Protein AF-A0A5K1GFE8-F1 (afdb_monomer_lite)

Structure (mmCIF, N/CA/C/O backbone):
data_AF-A0A5K1GFE8-F1
#
_entry.id   AF-A0A5K1GFE8-F1
#
loop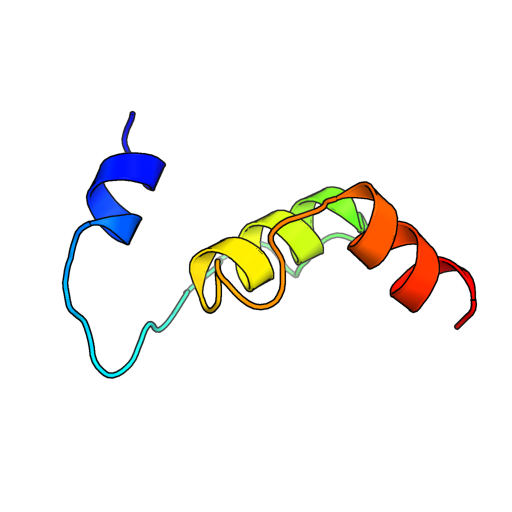_
_atom_site.group_PDB
_atom_site.id
_atom_site.type_symbol
_atom_site.label_atom_id
_atom_site.label_alt_id
_atom_site.label_comp_id
_atom_site.label_asym_id
_atom_site.label_entity_id
_atom_site.label_seq_id
_atom_site.pdbx_PDB_ins_code
_atom_site.Cartn_x
_atom_site.Cartn_y
_atom_site.Cartn_z
_atom_site.occupancy
_atom_site.B_iso_or_equiv
_atom_site.auth_seq_id
_atom_site.auth_comp_id
_atom_site.auth_asym_id
_atom_site.auth_atom_id
_atom_site.pdbx_PDB_model_num
ATOM 1 N N . ILE A 1 1 ? -8.233 9.096 -4.265 1.00 58.44 1 ILE A N 1
ATOM 2 C CA . ILE A 1 1 ? -9.542 8.925 -3.580 1.00 58.44 1 ILE A CA 1
ATOM 3 C C . ILE A 1 1 ? -9.951 7.447 -3.531 1.00 58.44 1 ILE A C 1
ATOM 5 O O . ILE A 1 1 ? -10.007 6.926 -2.431 1.00 58.44 1 ILE A O 1
ATOM 9 N N . ARG A 1 2 ? -10.097 6.735 -4.666 1.00 76.31 2 ARG A N 1
ATOM 10 C CA . ARG A 1 2 ? -10.453 5.290 -4.703 1.00 76.31 2 ARG A CA 1
ATOM 11 C C . ARG A 1 2 ? -9.599 4.372 -3.801 1.00 76.31 2 ARG A C 1
ATOM 13 O O . ARG A 1 2 ? -10.150 3.532 -3.104 1.00 76.31 2 ARG A O 1
ATOM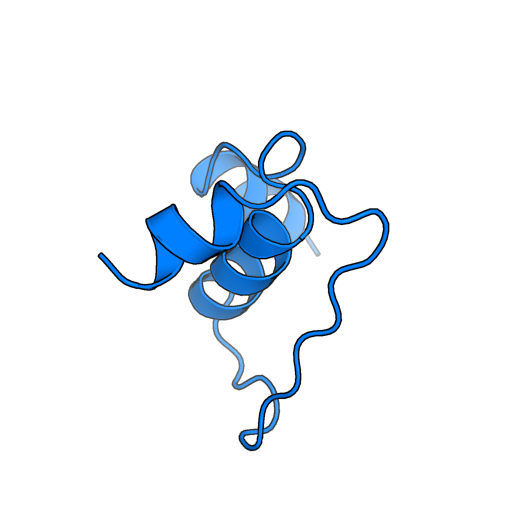 20 N N . TRP A 1 3 ? -8.278 4.554 -3.775 1.00 71.00 3 TRP A N 1
ATOM 21 C CA . TRP A 1 3 ? -7.359 3.691 -3.015 1.00 71.00 3 TRP A CA 1
ATOM 22 C C . TRP A 1 3 ? -7.485 3.833 -1.487 1.00 71.00 3 TRP A C 1
ATOM 24 O O . TRP A 1 3 ? -7.523 2.832 -0.779 1.00 71.00 3 TRP A O 1
ATOM 34 N N . LYS A 1 4 ? -7.626 5.068 -0.979 1.00 73.50 4 LYS A N 1
ATOM 35 C CA . LYS A 1 4 ? -7.791 5.335 0.462 1.00 73.50 4 LYS A CA 1
ATOM 36 C C . LYS A 1 4 ? -9.070 4.696 1.000 1.00 73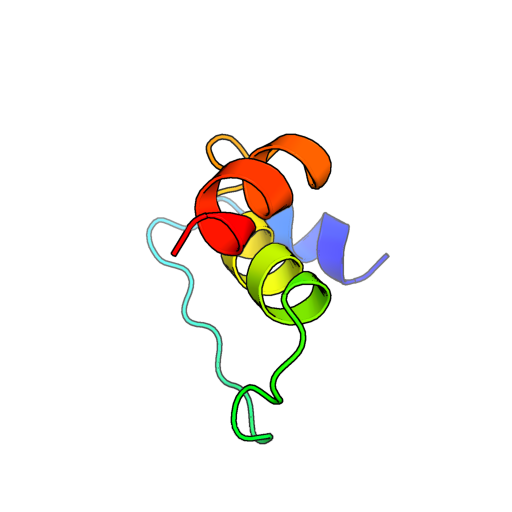.50 4 LYS A C 1
ATOM 38 O O . LYS A 1 4 ? -9.075 4.149 2.096 1.00 73.50 4 LYS A O 1
ATOM 43 N N . THR A 1 5 ? -10.135 4.712 0.200 1.00 81.81 5 THR A N 1
ATOM 44 C CA . THR A 1 5 ? -11.403 4.060 0.542 1.00 81.81 5 THR A CA 1
ATOM 45 C C . THR A 1 5 ? -11.253 2.540 0.615 1.00 81.81 5 THR A C 1
ATOM 47 O O . THR A 1 5 ? -11.715 1.935 1.576 1.00 81.81 5 THR A O 1
ATOM 50 N N . LEU A 1 6 ? -10.548 1.916 -0.336 1.00 80.62 6 LEU A N 1
ATOM 51 C CA . LEU A 1 6 ? -10.312 0.467 -0.313 1.00 80.62 6 LEU A CA 1
ATOM 52 C C . LEU A 1 6 ? -9.476 0.019 0.900 1.00 80.62 6 LEU A C 1
ATOM 54 O O . LEU A 1 6 ? -9.728 -1.045 1.464 1.00 80.62 6 LEU A O 1
ATOM 58 N N . LEU A 1 7 ? -8.513 0.834 1.338 1.00 77.19 7 LEU A N 1
ATOM 59 C CA . LEU A 1 7 ? -7.725 0.565 2.545 1.00 77.19 7 LEU A CA 1
ATOM 60 C C . LEU A 1 7 ? -8.566 0.613 3.827 1.00 77.19 7 LEU A C 1
ATOM 62 O O . LEU A 1 7 ? -8.336 -0.199 4.718 1.00 77.19 7 LEU A O 1
ATOM 66 N N . SER A 1 8 ? -9.569 1.497 3.893 1.00 82.31 8 SER A N 1
ATOM 67 C CA . SER A 1 8 ? -10.421 1.661 5.083 1.00 82.31 8 SER A CA 1
ATOM 68 C C . SER A 1 8 ? -11.341 0.472 5.393 1.00 82.31 8 SER A C 1
ATOM 70 O O . SER A 1 8 ? -11.844 0.373 6.510 1.00 82.31 8 SER A O 1
ATOM 72 N N . PHE A 1 9 ? -11.556 -0.448 4.446 1.00 82.50 9 PHE A N 1
ATOM 73 C CA . PHE A 1 9 ? -12.349 -1.648 4.707 1.00 82.50 9 PHE A CA 1
ATOM 74 C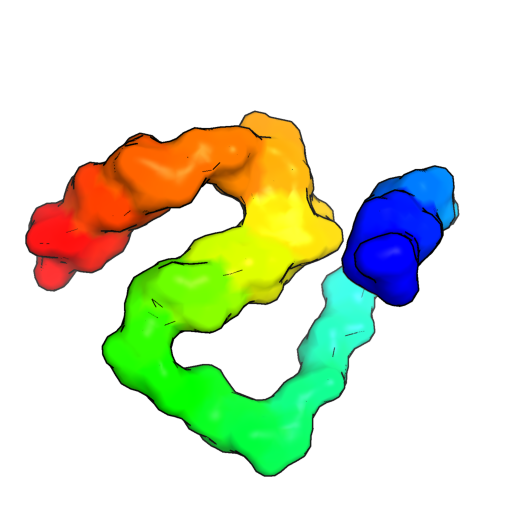 C . PHE A 1 9 ? -11.579 -2.653 5.565 1.00 82.50 9 PHE A C 1
ATOM 76 O O . PHE A 1 9 ? -10.428 -2.982 5.275 1.00 82.50 9 PHE A O 1
ATOM 83 N N . ASN A 1 10 ? -12.237 -3.186 6.596 1.00 82.94 10 ASN A N 1
ATOM 84 C CA . ASN A 1 10 ? -11.672 -4.243 7.423 1.00 82.94 10 ASN A CA 1
ATOM 85 C C . ASN A 1 10 ? -11.882 -5.602 6.735 1.00 82.94 10 ASN A C 1
ATOM 87 O O . ASN A 1 10 ? -12.969 -6.176 6.778 1.00 82.94 10 ASN A O 1
ATOM 91 N N . CYS A 1 11 ? -10.849 -6.100 6.058 1.00 81.31 11 CYS A N 1
ATOM 92 C CA . CYS A 1 11 ? -10.881 -7.362 5.320 1.00 81.31 11 CYS A CA 1
ATOM 93 C C . CYS A 1 11 ? -9.795 -8.301 5.851 1.00 81.31 11 CYS A C 1
ATOM 95 O O . CYS A 1 11 ? -8.632 -7.908 5.918 1.00 81.31 11 CYS A O 1
ATOM 97 N N . ARG A 1 12 ? -10.153 -9.555 6.166 1.00 80.19 12 ARG A N 1
ATOM 98 C CA . ARG A 1 12 ? -9.182 -10.584 6.588 1.00 80.19 12 ARG A CA 1
ATOM 99 C C . ARG A 1 12 ? -8.196 -10.938 5.467 1.00 80.19 12 ARG A C 1
ATOM 101 O O . ARG A 1 12 ? -7.025 -11.169 5.737 1.00 80.19 12 ARG A O 1
ATOM 108 N N . ASN A 1 13 ? -8.664 -10.970 4.220 1.00 77.94 13 ASN A N 1
ATOM 109 C CA . ASN A 1 13 ? -7.852 -11.276 3.046 1.00 77.94 13 ASN A CA 1
ATOM 110 C C . ASN A 1 13 ? -8.166 -10.266 1.938 1.00 77.94 13 ASN A C 1
ATOM 112 O O . ASN A 1 13 ? -9.329 -9.929 1.715 1.00 77.94 13 ASN A O 1
ATOM 116 N N . ARG A 1 14 ? -7.130 -9.791 1.243 1.00 81.31 14 ARG A N 1
ATOM 117 C CA . ARG A 1 14 ? -7.243 -8.893 0.088 1.00 81.31 14 ARG A CA 1
ATOM 118 C C . ARG A 1 14 ? -6.652 -9.613 -1.122 1.00 81.31 14 ARG A C 1
ATOM 120 O O . ARG A 1 14 ? -5.473 -9.947 -1.108 1.00 81.31 14 ARG A O 1
ATOM 127 N N . LEU A 1 15 ? -7.475 -9.872 -2.136 1.00 80.06 15 LEU A N 1
ATOM 128 C CA . LEU A 1 15 ? -7.036 -10.437 -3.411 1.00 80.06 15 LEU A CA 1
ATOM 129 C C . LEU A 1 15 ? -6.982 -9.313 -4.443 1.00 80.06 15 LEU A C 1
ATOM 131 O O . LEU A 1 15 ? -7.998 -8.682 -4.730 1.00 80.06 15 LEU A O 1
ATOM 135 N N . LEU A 1 16 ? -5.797 -9.066 -4.987 1.00 78.75 16 LEU A N 1
ATOM 136 C CA . LEU A 1 16 ? -5.600 -8.123 -6.075 1.00 78.75 16 LEU A CA 1
ATOM 137 C C . LEU A 1 16 ? -5.535 -8.896 -7.394 1.00 78.75 16 LEU A C 1
ATOM 139 O O . LEU A 1 16 ? -4.714 -9.795 -7.545 1.00 78.75 16 LEU A O 1
ATOM 143 N N . LEU A 1 17 ? -6.385 -8.526 -8.347 1.00 77.25 17 LEU A N 1
ATOM 144 C CA . LEU A 1 17 ? -6.363 -9.062 -9.704 1.00 77.25 17 LEU A CA 1
ATOM 145 C C . LEU A 1 17 ? -5.895 -7.950 -10.644 1.00 77.25 17 LEU A C 1
ATOM 147 O O . LEU A 1 17 ? -6.528 -6.897 -10.711 1.00 77.25 17 LEU A O 1
ATOM 151 N N . THR A 1 18 ? -4.789 -8.176 -11.351 1.00 72.75 18 THR A N 1
ATOM 152 C CA . THR A 1 18 ? -4.272 -7.260 -12.376 1.00 72.75 18 THR A CA 1
ATOM 153 C C . THR A 1 18 ? -4.234 -7.958 -13.731 1.00 72.75 18 THR A C 1
ATOM 155 O O . THR A 1 18 ? -3.892 -9.136 -13.818 1.00 72.75 18 THR A O 1
ATOM 158 N N . GLY A 1 19 ? -4.631 -7.234 -14.780 1.00 73.88 19 GLY A N 1
ATOM 159 C CA . GLY A 1 19 ? -4.606 -7.709 -16.167 1.00 73.88 19 GLY A CA 1
ATOM 160 C C . GLY A 1 19 ? -3.301 -7.398 -16.903 1.00 73.88 19 GLY A C 1
ATOM 161 O O . GLY A 1 19 ? -3.097 -7.899 -18.004 1.00 73.88 19 GLY A O 1
ATOM 162 N N . THR A 1 20 ? -2.417 -6.584 -16.319 1.00 65.69 20 THR A N 1
ATOM 163 C CA . THR A 1 20 ? -1.076 -6.321 -16.850 1.00 65.69 20 THR A CA 1
ATOM 164 C C . THR A 1 20 ? -0.060 -7.175 -16.090 1.00 65.69 20 THR A C 1
ATOM 166 O O . THR A 1 20 ? -0.099 -7.202 -14.855 1.00 65.69 20 THR A O 1
ATOM 169 N N . PRO A 1 21 ? 0.839 -7.898 -16.784 1.00 56.78 21 PRO A N 1
ATOM 170 C CA . PRO A 1 21 ? 1.920 -8.608 -16.110 1.00 56.78 21 PRO A CA 1
ATOM 171 C C . PRO A 1 21 ? 2.738 -7.558 -15.361 1.00 56.78 21 PRO A C 1
ATOM 173 O O . PRO A 1 21 ? 3.216 -6.648 -16.017 1.00 56.78 21 PRO A O 1
ATOM 176 N N . ILE A 1 22 ? 2.822 -7.638 -14.026 1.00 56.88 22 ILE A N 1
ATOM 177 C CA . ILE A 1 22 ? 3.574 -6.730 -13.134 1.00 56.88 22 ILE A CA 1
ATOM 178 C C . ILE A 1 22 ? 4.828 -6.198 -13.860 1.00 56.88 22 ILE A C 1
ATOM 180 O O . ILE A 1 22 ? 5.783 -6.933 -14.106 1.00 56.88 22 ILE A O 1
ATOM 184 N N . GLN A 1 23 ? 4.779 -4.953 -14.344 1.00 58.94 23 GLN A N 1
ATOM 185 C CA . GLN A 1 23 ? 5.770 -4.450 -15.296 1.00 58.94 23 GLN A CA 1
ATOM 186 C C . GLN A 1 23 ? 6.893 -3.753 -14.529 1.00 58.94 23 GLN A C 1
ATOM 188 O O . GLN A 1 23 ? 6.814 -2.556 -14.303 1.00 58.94 23 GLN A O 1
ATOM 193 N N . ASN A 1 24 ? 7.935 -4.504 -14.150 1.00 60.56 24 ASN A N 1
ATOM 194 C CA . ASN A 1 24 ? 9.338 -4.077 -13.948 1.00 60.56 24 ASN A CA 1
ATOM 195 C C . ASN A 1 24 ? 9.666 -2.824 -13.101 1.00 60.56 24 ASN A C 1
ATOM 197 O O . ASN A 1 24 ? 10.835 -2.456 -13.009 1.00 60.56 24 ASN A O 1
ATOM 201 N N . ASN A 1 25 ? 8.697 -2.170 -12.466 1.00 70.62 25 ASN A N 1
ATOM 202 C CA . ASN A 1 25 ? 8.904 -0.942 -11.713 1.00 70.62 25 ASN A CA 1
ATOM 203 C C . ASN A 1 25 ? 8.664 -1.197 -10.224 1.00 70.62 25 ASN A C 1
ATOM 205 O O . ASN A 1 25 ? 7.547 -1.501 -9.799 1.00 70.62 25 ASN A O 1
ATOM 209 N N . MET A 1 26 ? 9.715 -1.028 -9.421 1.00 75.75 26 MET A N 1
ATOM 210 C CA . MET A 1 26 ? 9.659 -1.162 -7.962 1.00 75.75 26 MET A CA 1
ATOM 211 C C . MET A 1 26 ? 8.603 -0.254 -7.323 1.00 75.75 26 MET A C 1
ATOM 213 O O . MET A 1 26 ? 8.005 -0.632 -6.318 1.00 75.75 26 MET A O 1
ATOM 217 N N . ALA A 1 27 ? 8.288 0.892 -7.935 1.00 76.50 27 ALA A N 1
ATOM 218 C CA . ALA A 1 27 ? 7.224 1.771 -7.461 1.00 76.50 27 ALA A CA 1
ATOM 219 C C . ALA A 1 27 ? 5.825 1.144 -7.575 1.00 76.50 27 ALA A C 1
ATOM 221 O O . ALA A 1 27 ? 5.002 1.315 -6.674 1.00 76.50 27 ALA A O 1
ATOM 222 N N . GLU A 1 28 ? 5.553 0.386 -8.642 1.00 76.56 28 GLU A N 1
ATOM 223 C CA . GLU A 1 28 ? 4.274 -0.313 -8.791 1.00 76.56 28 GLU A CA 1
ATOM 224 C C . GLU A 1 28 ? 4.184 -1.484 -7.815 1.00 76.56 28 GLU A C 1
ATOM 226 O O . GLU A 1 28 ? 3.182 -1.616 -7.115 1.00 76.56 28 GLU A O 1
ATOM 231 N N . LEU A 1 29 ? 5.251 -2.281 -7.692 1.00 78.88 29 LEU A N 1
ATOM 232 C CA . LEU A 1 29 ? 5.305 -3.388 -6.735 1.00 78.88 29 LEU A CA 1
ATOM 233 C C . LEU A 1 29 ? 5.098 -2.903 -5.292 1.00 78.88 29 LEU A C 1
ATOM 235 O O . LEU A 1 29 ? 4.302 -3.489 -4.554 1.00 78.88 29 LEU A O 1
ATOM 239 N N . TRP A 1 30 ? 5.752 -1.802 -4.912 1.00 82.50 30 TRP A N 1
ATOM 240 C CA . TRP A 1 30 ? 5.556 -1.166 -3.611 1.00 82.50 30 TRP A CA 1
ATOM 241 C C . TRP A 1 30 ? 4.100 -0.764 -3.389 1.00 82.50 30 TRP A C 1
ATOM 243 O O . TRP A 1 30 ? 3.533 -1.085 -2.348 1.00 82.50 30 TRP A O 1
ATOM 253 N N . ALA A 1 31 ? 3.463 -0.111 -4.367 1.00 79.69 31 ALA A N 1
ATOM 254 C CA . ALA A 1 31 ? 2.076 0.327 -4.239 1.00 79.69 31 ALA A CA 1
ATOM 255 C C . ALA A 1 31 ? 1.109 -0.853 -4.022 1.00 79.69 31 ALA A C 1
ATOM 257 O O . ALA A 1 31 ? 0.154 -0.735 -3.249 1.00 79.69 31 ALA A O 1
ATOM 258 N N . LEU A 1 32 ? 1.368 -2.004 -4.655 1.00 79.44 32 LEU A N 1
ATOM 259 C CA . LEU A 1 32 ? 0.576 -3.223 -4.456 1.00 79.44 32 LEU A CA 1
ATOM 260 C C . LEU A 1 32 ? 0.818 -3.857 -3.081 1.00 79.44 32 LEU A C 1
ATOM 262 O O . LEU A 1 32 ? -0.128 -4.287 -2.422 1.00 79.44 32 LEU A O 1
ATOM 266 N N . LEU A 1 33 ? 2.065 -3.901 -2.621 1.00 80.06 33 LEU A N 1
ATOM 267 C CA . LEU A 1 33 ? 2.411 -4.463 -1.314 1.00 80.06 33 LEU A CA 1
ATOM 268 C C . LEU A 1 33 ? 1.916 -3.583 -0.165 1.00 80.06 33 LEU A C 1
ATOM 270 O O . LEU A 1 33 ? 1.311 -4.092 0.779 1.00 80.06 33 LEU A O 1
ATOM 274 N N . HIS A 1 34 ? 2.059 -2.265 -0.290 1.00 80.12 34 HIS A N 1
ATOM 275 C CA . HIS A 1 34 ? 1.471 -1.287 0.621 1.00 80.12 34 HIS A CA 1
ATOM 276 C C . HIS A 1 34 ? -0.057 -1.407 0.675 1.00 80.12 34 HIS A C 1
ATOM 278 O O . HIS A 1 34 ? -0.660 -1.251 1.734 1.00 80.12 34 HIS A O 1
ATOM 284 N N . PHE A 1 35 ? -0.706 -1.754 -0.440 1.00 74.44 35 PHE A N 1
ATOM 285 C CA . PHE A 1 35 ? -2.148 -1.991 -0.460 1.00 74.44 35 PHE A CA 1
ATOM 286 C C . PHE A 1 35 ? -2.578 -3.208 0.376 1.00 74.44 35 PHE A C 1
ATOM 288 O O . PHE A 1 35 ? -3.646 -3.197 0.995 1.00 74.44 35 PHE A O 1
ATOM 295 N N . ILE A 1 36 ? -1.766 -4.264 0.395 1.00 77.06 36 ILE A N 1
ATOM 296 C CA . ILE A 1 36 ? -2.065 -5.491 1.142 1.00 77.06 36 ILE A CA 1
ATOM 297 C C . ILE A 1 36 ? -1.648 -5.338 2.613 1.00 77.06 36 ILE A C 1
ATOM 299 O O . ILE A 1 36 ? -2.384 -5.772 3.500 1.00 77.06 36 ILE A O 1
ATOM 303 N N . MET A 1 37 ? -0.502 -4.701 2.878 1.00 79.81 37 MET A N 1
ATOM 304 C CA . MET A 1 37 ? 0.109 -4.566 4.205 1.00 79.81 37 MET A CA 1
ATOM 305 C C . MET A 1 37 ? 0.684 -3.155 4.427 1.00 79.81 37 MET A C 1
ATOM 307 O O . MET A 1 37 ? 1.903 -2.970 4.426 1.00 79.81 37 MET A O 1
ATOM 311 N N . PRO A 1 38 ? -0.170 -2.149 4.672 1.00 75.44 38 PRO A N 1
ATOM 312 C CA . PRO A 1 38 ? 0.273 -0.758 4.792 1.00 75.44 38 PRO A CA 1
ATOM 313 C C . PRO A 1 38 ? 1.211 -0.516 5.983 1.00 75.44 38 PRO A C 1
ATOM 315 O O . PRO A 1 38 ? 2.058 0.363 5.917 1.00 75.44 38 PRO A O 1
ATOM 318 N N . THR A 1 39 ? 1.103 -1.312 7.052 1.00 79.25 39 THR A N 1
ATOM 319 C CA . THR A 1 39 ? 1.960 -1.202 8.245 1.00 79.25 39 THR A CA 1
ATOM 320 C C . THR A 1 39 ? 3.371 -1.748 8.038 1.00 79.25 39 THR A C 1
ATOM 322 O O . THR A 1 39 ? 4.295 -1.294 8.700 1.00 79.25 39 THR A O 1
ATOM 325 N N . LEU A 1 40 ? 3.546 -2.724 7.141 1.00 77.38 40 LEU A N 1
ATOM 326 C CA . LEU A 1 40 ? 4.858 -3.306 6.838 1.00 77.38 40 LEU A CA 1
ATOM 327 C C . LEU A 1 40 ? 5.600 -2.492 5.769 1.00 77.38 40 LEU A C 1
ATOM 329 O O . LEU A 1 40 ? 6.824 -2.451 5.763 1.00 77.38 40 LEU A O 1
ATOM 333 N N . PHE A 1 41 ? 4.854 -1.833 4.881 1.00 79.56 41 PHE A N 1
ATOM 334 C CA . PHE A 1 41 ? 5.385 -1.098 3.733 1.00 79.56 41 PHE A CA 1
ATOM 335 C C . PHE A 1 41 ? 5.068 0.399 3.800 1.00 79.56 41 PHE A C 1
ATOM 337 O O . PHE A 1 41 ? 4.722 0.997 2.787 1.00 79.56 41 PHE A O 1
ATOM 344 N N . ASP A 1 42 ? 5.159 1.004 4.983 1.00 79.62 42 ASP A N 1
ATOM 345 C CA . ASP A 1 42 ? 4.894 2.431 5.232 1.00 79.62 42 ASP A CA 1
ATOM 346 C C . ASP A 1 42 ? 5.770 3.343 4.350 1.00 79.62 42 ASP A C 1
ATOM 348 O O . ASP A 1 42 ? 5.264 4.217 3.644 1.00 79.62 42 ASP A O 1
ATOM 352 N N . SER A 1 43 ? 7.080 3.074 4.315 1.00 81.75 43 SER A N 1
ATOM 353 C CA . SER A 1 43 ? 8.055 3.920 3.628 1.00 81.75 43 SER A CA 1
ATOM 354 C C . SER A 1 43 ? 8.467 3.353 2.272 1.00 81.75 43 SER A C 1
ATOM 356 O O . SER A 1 43 ? 8.965 2.230 2.161 1.00 81.75 43 SER A O 1
ATOM 358 N N . HIS A 1 44 ? 8.318 4.177 1.234 1.00 78.56 44 HIS A N 1
ATOM 359 C CA . HIS A 1 44 ? 8.822 3.876 -0.104 1.00 78.56 44 HIS A CA 1
ATOM 360 C C . HIS A 1 44 ? 10.360 3.822 -0.150 1.00 78.56 44 HIS A C 1
ATOM 362 O O . HIS A 1 44 ? 10.923 3.013 -0.883 1.00 78.56 44 HIS A O 1
ATOM 368 N N . GLU A 1 45 ? 11.051 4.633 0.660 1.00 81.62 45 GLU A N 1
ATOM 369 C CA . GLU A 1 45 ? 12.518 4.609 0.754 1.00 81.62 45 GLU A CA 1
ATOM 370 C C . GLU A 1 45 ? 1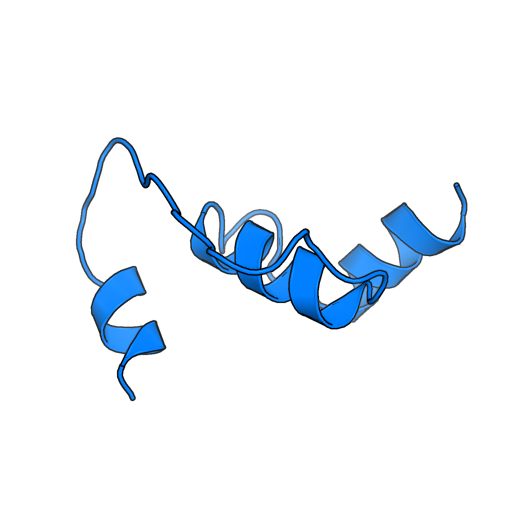3.022 3.299 1.363 1.00 81.62 45 GLU A C 1
ATOM 372 O O . GLU A 1 45 ? 13.885 2.657 0.769 1.00 81.62 45 GLU A O 1
ATOM 377 N N . GLN A 1 46 ? 12.435 2.847 2.481 1.00 80.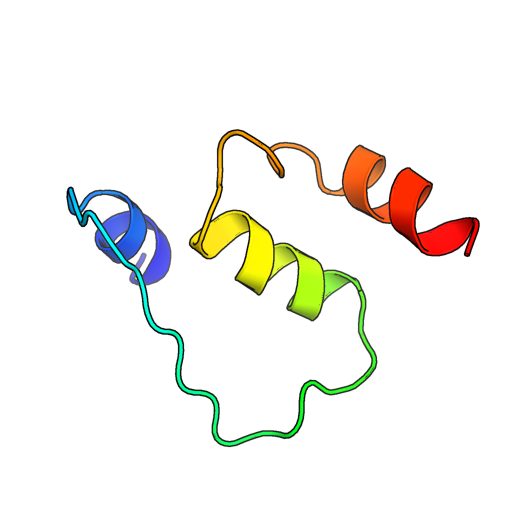69 46 GLN A N 1
ATOM 378 C CA . GLN A 1 46 ? 12.808 1.558 3.087 1.00 80.69 46 GLN A CA 1
ATOM 379 C C . GLN A 1 46 ? 12.534 0.389 2.141 1.00 80.69 46 GLN A C 1
ATOM 381 O O . GLN A 1 46 ? 13.333 -0.541 2.048 1.00 80.69 46 GLN A O 1
ATOM 386 N N . PHE A 1 47 ? 11.425 0.450 1.400 1.00 82.44 47 PHE A N 1
ATOM 387 C CA . PHE A 1 47 ? 11.139 -0.543 0.376 1.00 82.44 47 PHE A CA 1
ATOM 388 C C . PHE A 1 47 ? 12.222 -0.569 -0.708 1.00 82.44 47 PHE A C 1
ATOM 390 O O . PHE A 1 47 ? 12.735 -1.636 -1.038 1.00 82.44 47 PHE A O 1
ATOM 397 N N . ASN A 1 48 ? 12.610 0.594 -1.234 1.00 79.62 48 ASN A N 1
ATOM 398 C CA . ASN A 1 48 ? 13.667 0.663 -2.236 1.00 79.62 48 ASN A CA 1
ATOM 399 C C . ASN A 1 48 ? 15.010 0.175 -1.681 1.00 79.62 48 ASN A C 1
ATOM 401 O O . ASN A 1 48 ? 15.726 -0.501 -2.409 1.00 79.62 48 ASN A O 1
ATOM 405 N N . GLU A 1 49 ? 15.355 0.430 -0.418 1.00 82.12 49 GLU A N 1
ATOM 406 C CA . GLU A 1 49 ? 16.589 -0.101 0.184 1.00 82.12 49 GLU A CA 1
ATOM 407 C C . GLU A 1 49 ? 16.593 -1.630 0.310 1.00 82.12 49 GLU A C 1
ATOM 409 O O . GLU A 1 49 ? 17.612 -2.264 0.023 1.00 82.12 49 GLU A O 1
ATOM 414 N N . TRP A 1 50 ? 15.471 -2.233 0.715 1.00 78.44 50 TRP A N 1
ATOM 415 C CA . TRP A 1 50 ? 15.345 -3.690 0.820 1.00 78.44 50 TRP A CA 1
ATOM 416 C C . TRP A 1 50 ? 15.425 -4.384 -0.540 1.00 78.44 50 TRP A C 1
ATOM 418 O O . TRP A 1 50 ? 16.035 -5.447 -0.638 1.00 78.44 50 TRP A O 1
ATOM 428 N N . PHE A 1 51 ? 14.842 -3.783 -1.581 1.00 73.50 51 PHE A N 1
ATOM 429 C CA . PHE A 1 51 ? 14.738 -4.395 -2.909 1.00 73.50 51 PHE A CA 1
ATOM 430 C C . PHE A 1 51 ? 15.817 -3.942 -3.911 1.00 73.50 51 PHE A C 1
ATOM 432 O O . PHE A 1 51 ? 16.036 -4.642 -4.893 1.00 73.50 51 PHE A O 1
ATOM 439 N N . SER A 1 52 ? 16.542 -2.839 -3.674 1.00 70.44 52 SER A N 1
ATOM 440 C CA . SER A 1 52 ? 17.666 -2.399 -4.534 1.00 70.44 52 SER A CA 1
ATOM 441 C C . SER A 1 52 ? 18.997 -3.088 -4.209 1.00 70.44 52 SER A C 1
ATOM 443 O O . SER A 1 52 ? 19.966 -2.911 -4.942 1.00 70.44 52 SER A O 1
ATOM 445 N N . LYS A 1 53 ? 19.077 -3.841 -3.103 1.00 58.81 53 LYS A N 1
ATOM 446 C CA . LYS A 1 53 ? 20.262 -4.634 -2.720 1.00 58.81 53 LYS A CA 1
ATOM 447 C C . LYS A 1 53 ? 20.169 -6.120 -3.110 1.00 58.81 53 LYS A C 1
ATOM 449 O O . LYS A 1 53 ? 21.040 -6.886 -2.700 1.00 58.81 53 LYS A O 1
ATOM 454 N N . GLY A 1 54 ? 19.124 -6.515 -3.841 1.00 52.16 54 GLY A N 1
ATOM 455 C CA . GLY A 1 54 ? 18.902 -7.881 -4.336 1.00 52.16 54 GLY A CA 1
ATOM 456 C C . GLY A 1 54 ? 19.462 -8.112 -5.729 1.00 52.16 54 GLY A C 1
ATOM 457 O O . GLY A 1 54 ? 19.365 -7.181 -6.556 1.00 52.16 54 GLY A O 1
#

Foldseek 3Di:
DVLVVLQPDDDPFDDDDDPDDQPDDLVSVLVVVCSGPVPVSVDPVVSCVVPVVD

pLDDT: mean 75.4, std 7.8, range [52.16, 82.94]

Sequence (54 aa):
IRWKTLLSFNCRNRLLLTGTPIQNNMAELWALLHFIMPTLFDSHEQFNEWFSKG

InterPro domains:
  IPR000330 SNF2, N-terminal domain [PF00176] (4-52)
  IPR027417 P-loop containing nucleoside triphosphate hydrolase [SSF52540] (2-53)
  IPR038718 SNF2-like, N-terminal domain superfamily [G3DSA:3.40.50.10810] (1-54)
  IPR050520 INO80/SWR1 chromatin remodeling helicase [PTHR45685] (2-53)

Organism: NCBI:txid210225

Radius of gyration: 12.13 Å; chains: 1; bounding box: 33×20×25 Å

Secondary structure (DSSP, 8-state):
-HHHHHHHS--S------SS---S-HHHHHHHHHHH-TTTS--HHHHHHHHHT-